Protein AF-A0A6L9YD05-F1 (afdb_monomer)

Mean predicted aligned error: 11.42 Å

pLDDT: mean 81.0, std 14.67, range [40.62, 95.31]

Solvent-accessible surface area (backbone atoms only — not comparable to full-atom values): 10769 Å² total; per-residue (Å²): 140,81,86,83,80,80,82,80,79,80,78,76,76,80,73,80,78,79,76,78,79,84,77,80,80,91,66,54,74,66,56,50,49,54,50,53,52,50,34,50,52,48,43,65,61,29,33,60,46,29,55,52,51,54,75,44,33,86,79,43,69,84,49,52,79,67,54,39,45,52,53,52,46,52,33,60,45,71,41,95,96,35,75,77,38,78,39,63,71,51,49,52,50,34,68,74,34,65,71,59,70,73,52,54,68,70,56,50,53,51,39,46,50,47,23,50,52,55,40,51,56,40,52,54,50,38,50,38,47,71,75,62,66,53,100,46,95,84,60,76,77,76,73,84,69,56,83,55,94,64,73,73,87,76,74,85,69,84,77,76,73,79,76,73,83,74,78,90,124

Sequence (169 aa):
MGKKSKRKTKKSQPQPLIRTDVWRLVTTPEQKEMMLMTVTCYRKYLLPLVLIVNAQWSNLAPLSSLELVLAVEKMIHVTTANPNPKHSYYQKIVNKYPDHRKFPSYLRRAAIAEAIGIVSSFQIRYRSWQSGNRKKRTAKAPRLTAMCKTYPALYKGPKRGTRRHESFM

Foldseek 3Di:
DDDDDDPDDDDDDDDPPPPPDDDDDPDDPVRVVVQVVQQVVLLLLLLVLLVVCLVCVVVLVVDDLVVNLVVSCLQQADDPVRNDRVDVVSVVSCVVPVCSNPPDPQQSSQSNSVSNVLNVVLVVQQVCVVVVVDPDPPDDGDDRPSRDSDGTDDDDDPPPPPPPPPDDD

Structure (mmCIF, N/CA/C/O backbone):
data_AF-A0A6L9YD05-F1
#
_entry.id   AF-A0A6L9YD05-F1
#
loop_
_atom_site.group_PDB
_atom_site.id
_atom_site.type_symbol
_atom_site.label_atom_id
_atom_site.label_alt_id
_atom_site.label_comp_id
_atom_site.label_asym_id
_atom_site.label_entity_id
_atom_site.label_seq_id
_atom_site.pdbx_PDB_ins_code
_atom_site.Cartn_x
_atom_site.Cartn_y
_atom_site.Cartn_z
_atom_site.occupancy
_atom_site.B_iso_or_equiv
_atom_site.auth_seq_id
_atom_site.auth_comp_id
_atom_site.auth_asym_id
_atom_site.auth_atom_id
_atom_site.pdbx_PDB_model_num
ATOM 1 N N . MET A 1 1 ? 51.096 39.925 -8.971 1.00 42.62 1 MET A N 1
ATOM 2 C CA . MET A 1 1 ? 49.787 40.396 -8.458 1.00 42.62 1 MET A CA 1
ATOM 3 C C . MET A 1 1 ? 48.679 39.515 -9.027 1.00 42.62 1 MET A C 1
ATOM 5 O O . MET A 1 1 ? 48.504 39.506 -10.232 1.00 42.62 1 MET A O 1
ATOM 9 N N . GLY A 1 2 ? 47.946 38.767 -8.198 1.00 46.16 2 GLY A N 1
ATOM 10 C CA . GLY A 1 2 ? 46.802 37.960 -8.646 1.00 46.16 2 GLY A CA 1
ATOM 11 C C . GLY A 1 2 ? 45.715 37.947 -7.576 1.00 46.16 2 GLY A C 1
ATOM 12 O O . GLY A 1 2 ? 45.865 37.296 -6.544 1.00 46.16 2 GLY A O 1
ATOM 13 N N . LYS A 1 3 ? 44.647 38.728 -7.775 1.00 45.91 3 LYS A N 1
ATOM 14 C CA . LYS A 1 3 ? 43.544 38.876 -6.812 1.00 45.91 3 LYS A CA 1
ATOM 15 C C . LYS A 1 3 ? 42.733 37.573 -6.743 1.00 45.91 3 LYS A C 1
ATOM 17 O O . LYS A 1 3 ? 42.050 37.217 -7.699 1.00 45.91 3 LYS A O 1
ATOM 22 N N . LYS A 1 4 ? 42.760 36.875 -5.600 1.00 44.59 4 LYS A N 1
ATOM 23 C CA . LYS A 1 4 ? 41.847 35.751 -5.319 1.00 44.59 4 LYS A CA 1
ATOM 24 C C . LYS A 1 4 ? 40.418 36.283 -5.149 1.00 44.59 4 LYS A C 1
ATOM 26 O O . LYS A 1 4 ? 40.117 36.972 -4.177 1.00 44.59 4 LYS A O 1
ATOM 31 N N . SER A 1 5 ? 39.537 35.946 -6.089 1.00 50.03 5 SER A N 1
ATOM 32 C CA . SER A 1 5 ? 38.102 36.237 -6.008 1.00 50.03 5 SER A CA 1
ATOM 33 C C . SER A 1 5 ? 37.438 35.354 -4.943 1.00 50.03 5 SER A C 1
ATOM 35 O O . SER A 1 5 ? 37.394 34.128 -5.067 1.00 50.03 5 SER A O 1
ATOM 37 N N . LYS A 1 6 ? 36.938 35.967 -3.863 1.00 49.62 6 LYS A N 1
ATOM 38 C CA . LYS A 1 6 ? 36.152 35.283 -2.826 1.00 49.62 6 LYS A CA 1
ATOM 39 C C . LYS A 1 6 ? 34.748 34.993 -3.373 1.00 49.62 6 LYS A C 1
ATOM 41 O O . LYS A 1 6 ? 33.937 35.907 -3.512 1.00 49.62 6 LYS A O 1
ATOM 46 N N . ARG A 1 7 ? 34.433 33.720 -3.642 1.00 51.53 7 ARG A N 1
ATOM 47 C CA . ARG A 1 7 ? 33.055 33.269 -3.912 1.00 51.53 7 ARG A CA 1
ATOM 48 C C . ARG A 1 7 ? 32.193 33.511 -2.668 1.00 51.53 7 ARG A C 1
ATOM 50 O O . ARG A 1 7 ? 32.365 32.840 -1.655 1.00 51.53 7 ARG A O 1
ATOM 57 N N . LYS A 1 8 ? 31.262 34.466 -2.744 1.00 50.09 8 LYS A N 1
ATOM 58 C CA . LYS A 1 8 ? 30.216 34.665 -1.731 1.00 50.09 8 LYS A CA 1
ATOM 59 C C . LYS A 1 8 ? 29.228 33.497 -1.808 1.00 50.09 8 LYS A C 1
ATOM 61 O O . LYS A 1 8 ? 28.510 33.356 -2.795 1.00 50.09 8 LYS A O 1
ATOM 66 N N . THR A 1 9 ? 29.181 32.661 -0.778 1.00 52.81 9 THR A N 1
ATOM 67 C CA . THR A 1 9 ? 28.118 31.668 -0.594 1.00 52.81 9 THR A CA 1
ATOM 68 C C . THR A 1 9 ? 26.819 32.394 -0.234 1.00 52.81 9 THR A C 1
ATOM 70 O O . THR A 1 9 ? 26.727 33.057 0.798 1.00 52.81 9 THR A O 1
ATOM 73 N N . LYS A 1 10 ? 25.801 32.306 -1.101 1.00 50.72 10 LYS A N 1
ATOM 74 C CA . LYS A 1 10 ? 24.442 32.766 -0.778 1.00 50.72 10 LYS A CA 1
ATOM 75 C C . LYS A 1 10 ? 23.913 31.914 0.382 1.00 50.72 10 LYS A C 1
ATOM 77 O O . LYS A 1 10 ? 23.772 30.702 0.232 1.00 50.72 10 LYS A O 1
ATOM 82 N N . LYS A 1 11 ? 23.625 32.532 1.532 1.00 55.62 11 LYS A N 1
ATOM 83 C CA . LYS A 1 11 ? 22.864 31.885 2.611 1.00 55.62 11 LYS A CA 1
ATOM 84 C C . LYS A 1 11 ? 21.462 31.571 2.079 1.00 55.62 11 LYS A C 1
ATOM 86 O O . LYS A 1 11 ? 20.762 32.473 1.626 1.00 55.62 11 LYS A O 1
ATOM 91 N N . SER A 1 12 ? 21.087 30.292 2.100 1.00 57.75 12 SER A N 1
ATOM 92 C CA . SER A 1 12 ? 19.717 29.841 1.840 1.00 57.75 12 SER A CA 1
ATOM 93 C C . SER A 1 12 ? 18.789 30.508 2.849 1.00 57.75 12 SER A C 1
ATOM 95 O O . SER A 1 12 ? 19.022 30.387 4.050 1.00 57.75 12 SER A O 1
ATOM 97 N N . GLN A 1 13 ? 17.747 31.188 2.373 1.00 63.94 13 GLN A N 1
ATOM 98 C CA . GLN A 1 13 ? 16.678 31.670 3.244 1.00 63.94 13 GLN A CA 1
ATOM 99 C C . GLN A 1 13 ? 16.056 30.466 3.977 1.00 63.94 13 GLN A C 1
ATOM 101 O O . GLN A 1 13 ? 15.870 29.415 3.347 1.00 63.94 13 GLN A O 1
ATOM 106 N N . PRO A 1 14 ? 15.788 30.560 5.290 1.00 60.94 14 PRO A N 1
ATOM 107 C CA . PRO A 1 14 ? 15.084 29.507 6.003 1.00 60.94 14 PRO A CA 1
ATOM 108 C C . PRO A 1 14 ? 13.670 29.412 5.429 1.00 60.94 14 PRO A C 1
ATOM 110 O O . PRO A 1 14 ? 12.937 30.398 5.388 1.00 60.94 14 PRO A O 1
ATOM 113 N N . GLN A 1 15 ? 13.305 28.227 4.942 1.00 67.38 15 GLN A N 1
ATOM 114 C CA . GLN A 1 15 ? 11.928 27.940 4.544 1.00 67.38 15 GLN A CA 1
ATOM 115 C C . GLN A 1 15 ? 11.012 28.225 5.747 1.00 67.38 15 GLN A C 1
ATOM 117 O O . GLN A 1 15 ? 11.408 27.890 6.871 1.00 67.38 15 GLN A O 1
ATOM 122 N N . PRO A 1 16 ? 9.825 28.832 5.559 1.00 65.06 16 PRO A N 1
ATOM 123 C CA . PRO A 1 16 ? 8.903 29.071 6.660 1.00 65.06 16 PRO A CA 1
ATOM 124 C C . PRO A 1 16 ? 8.628 27.742 7.361 1.00 65.06 16 PRO A C 1
ATOM 126 O O . PRO A 1 16 ? 8.271 26.749 6.724 1.00 65.06 16 PRO A O 1
ATOM 129 N N . LEU A 1 17 ? 8.876 27.713 8.671 1.00 70.94 17 LEU A N 1
ATOM 130 C CA . LEU A 1 17 ? 8.646 26.548 9.512 1.00 70.94 17 LEU A CA 1
ATOM 131 C C . LEU A 1 17 ? 7.172 26.152 9.353 1.00 70.94 17 LEU A C 1
ATOM 133 O O . LEU A 1 17 ? 6.294 26.848 9.859 1.00 70.94 17 LEU A O 1
ATOM 137 N N . ILE A 1 18 ? 6.891 25.059 8.637 1.00 64.62 18 ILE A N 1
ATOM 138 C CA . ILE A 1 18 ? 5.544 24.490 8.587 1.00 64.62 18 ILE A CA 1
ATOM 139 C C . ILE A 1 18 ? 5.240 24.031 10.012 1.00 64.62 18 ILE A C 1
ATOM 141 O O . ILE A 1 18 ? 5.703 22.975 10.451 1.00 64.62 18 ILE A O 1
ATOM 145 N N . ARG A 1 19 ? 4.508 24.859 10.762 1.00 64.50 19 ARG A N 1
ATOM 146 C CA . ARG A 1 19 ? 3.973 24.493 12.068 1.00 64.50 19 ARG A CA 1
ATOM 147 C C . ARG A 1 19 ? 2.959 23.387 11.802 1.00 64.50 19 ARG A C 1
ATOM 149 O O . ARG A 1 19 ? 1.888 23.626 11.260 1.00 64.50 19 ARG A O 1
ATOM 156 N N . THR A 1 20 ? 3.344 22.149 12.084 1.00 69.81 20 THR A N 1
ATOM 157 C CA . THR A 1 20 ? 2.395 21.040 12.075 1.00 69.81 20 THR A CA 1
ATOM 158 C C . THR A 1 20 ? 1.512 21.233 13.294 1.00 69.81 20 THR A C 1
ATOM 160 O O . THR A 1 20 ? 1.918 20.955 14.421 1.00 69.81 20 THR A O 1
ATOM 163 N N . ASP A 1 21 ? 0.332 21.808 13.085 1.00 73.12 21 ASP A N 1
ATOM 164 C CA . ASP A 1 21 ? -0.625 21.980 14.166 1.00 73.12 21 ASP A CA 1
ATOM 165 C C . ASP A 1 21 ? -1.039 20.600 14.679 1.00 73.12 21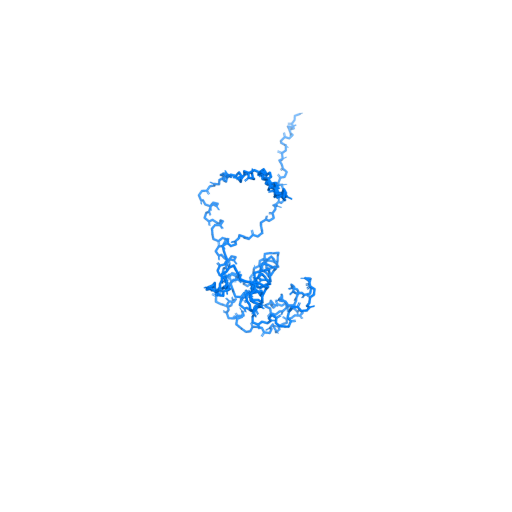 ASP A C 1
ATOM 167 O O . ASP A 1 21 ? -1.577 19.760 13.952 1.00 73.12 21 ASP A O 1
ATOM 171 N N . VAL A 1 22 ? -0.729 20.340 15.949 1.00 73.19 22 VAL A N 1
ATOM 172 C CA . VAL A 1 22 ? -1.119 19.108 16.629 1.00 73.19 22 VAL A CA 1
ATOM 173 C C . VAL A 1 22 ? -2.553 19.285 17.106 1.00 73.19 22 VAL A C 1
ATOM 175 O O . VAL A 1 22 ? -2.814 19.806 18.189 1.00 73.19 22 VAL A O 1
ATOM 178 N N . TRP A 1 23 ? -3.499 18.854 16.279 1.00 76.69 23 TRP A N 1
ATOM 179 C CA . TRP A 1 23 ? -4.910 18.845 16.642 1.00 76.69 23 TRP A CA 1
ATOM 180 C C . TRP A 1 23 ? -5.190 17.691 17.606 1.00 76.69 23 TRP A C 1
ATOM 182 O O . TRP A 1 23 ? -4.965 16.522 17.281 1.00 76.69 23 TRP A O 1
ATOM 192 N N . ARG A 1 24 ? -5.713 18.002 18.798 1.00 78.19 24 ARG A N 1
ATOM 193 C CA . ARG A 1 24 ? -6.325 16.983 19.658 1.00 78.19 24 ARG A CA 1
ATOM 194 C C . ARG A 1 24 ? -7.736 16.704 19.157 1.00 78.19 24 ARG A C 1
ATOM 196 O O . ARG A 1 24 ? -8.588 17.586 19.165 1.00 78.19 24 ARG A O 1
ATOM 203 N N . LEU A 1 25 ? -7.970 15.468 18.728 1.00 79.19 25 LEU A N 1
ATOM 204 C CA . LEU A 1 25 ? -9.298 14.998 18.351 1.00 79.19 25 LEU A CA 1
ATOM 205 C C . LEU A 1 25 ? -10.175 14.898 19.605 1.00 79.19 25 LEU A C 1
ATOM 207 O O . LEU A 1 25 ? -9.884 14.108 20.505 1.00 79.19 25 LEU A O 1
ATOM 211 N N . VAL A 1 26 ? -11.254 15.678 19.651 1.00 86.81 26 VAL A N 1
ATOM 212 C CA . VAL A 1 26 ? -12.298 15.545 20.674 1.00 86.81 26 VAL A CA 1
ATOM 213 C C . VAL A 1 26 ? -13.108 14.297 20.330 1.00 86.81 26 VAL A C 1
ATOM 215 O O . VAL A 1 26 ? -13.899 14.306 19.391 1.00 86.81 26 VAL A O 1
ATOM 218 N N . THR A 1 27 ? -12.839 13.199 21.033 1.00 86.56 27 THR A N 1
ATOM 219 C CA . THR A 1 27 ? -13.446 11.883 20.784 1.00 86.56 27 THR A CA 1
ATOM 220 C C . THR A 1 27 ? -13.761 11.198 22.104 1.00 86.56 27 THR A C 1
ATOM 222 O O . THR A 1 27 ? -13.028 11.363 23.081 1.00 86.56 27 THR A O 1
ATOM 225 N N . THR A 1 28 ? -14.845 10.424 22.140 1.00 94.06 28 THR A N 1
ATOM 226 C CA . THR A 1 28 ? -15.119 9.539 23.278 1.00 94.06 28 THR A CA 1
ATOM 227 C C . THR A 1 28 ? -14.120 8.372 23.292 1.00 94.06 28 THR A C 1
ATOM 229 O O . THR A 1 28 ? -13.550 8.035 22.245 1.00 94.06 28 THR A O 1
ATOM 232 N N . PRO A 1 29 ? -13.895 7.719 24.447 1.00 92.81 29 PRO A N 1
ATOM 233 C CA . PRO A 1 29 ? -13.034 6.537 24.521 1.00 92.81 29 PRO A CA 1
ATOM 234 C C . PRO A 1 29 ? -13.443 5.439 23.526 1.00 92.81 29 PRO A C 1
ATOM 236 O O . PRO A 1 29 ? -12.593 4.881 22.837 1.00 92.81 29 PRO A O 1
ATOM 239 N N . GLU A 1 30 ? -14.747 5.208 23.370 1.00 93.62 30 GLU A N 1
ATOM 240 C CA . GLU A 1 30 ? -15.308 4.249 22.411 1.00 93.62 30 GLU A CA 1
ATOM 241 C C . GLU A 1 30 ? -14.994 4.618 20.956 1.00 93.62 30 GLU A C 1
ATOM 243 O O . GLU A 1 30 ? -14.579 3.773 20.165 1.00 93.62 30 GLU A O 1
ATOM 248 N N . GLN A 1 31 ? -15.136 5.897 20.589 1.00 90.94 31 GLN A N 1
ATOM 249 C CA . GLN A 1 31 ? -14.787 6.376 19.250 1.00 90.94 31 GLN A CA 1
ATOM 250 C C . GLN A 1 31 ? -13.309 6.161 18.949 1.00 90.94 31 GLN A C 1
ATOM 252 O O . GLN A 1 31 ? -12.955 5.720 17.854 1.00 90.94 31 GLN A O 1
ATOM 257 N N . LYS A 1 32 ? -12.445 6.436 19.927 1.00 91.31 32 LYS A N 1
ATOM 258 C CA . LYS A 1 32 ? -11.007 6.213 19.797 1.00 91.31 32 LYS A CA 1
ATOM 259 C C . LYS A 1 32 ? -10.693 4.735 19.561 1.00 91.31 32 LYS A C 1
ATOM 261 O O . LYS A 1 32 ? -9.892 4.433 18.676 1.00 91.31 32 LYS A O 1
ATOM 266 N N . GLU A 1 33 ? -11.349 3.833 20.285 1.00 93.88 33 GLU A N 1
ATOM 267 C CA . GLU A 1 33 ? -11.179 2.390 20.100 1.00 93.88 33 GLU A CA 1
ATOM 268 C C . GLU A 1 33 ? -11.633 1.941 18.705 1.00 93.88 33 GLU A C 1
ATOM 270 O O . GLU A 1 33 ? -10.866 1.317 17.969 1.00 93.88 33 GLU A O 1
ATOM 275 N N . MET A 1 34 ? -12.819 2.369 18.260 1.00 91.25 34 MET A N 1
ATOM 276 C CA . MET A 1 34 ? -13.312 2.073 16.909 1.00 91.25 34 MET A CA 1
ATOM 277 C C . MET A 1 34 ? -12.353 2.563 15.812 1.00 91.25 34 MET A C 1
ATOM 279 O O . MET A 1 34 ? -12.127 1.871 14.814 1.00 91.25 34 MET A O 1
ATOM 283 N N . MET A 1 35 ? -11.744 3.740 15.985 1.00 89.50 35 MET A N 1
ATOM 284 C CA . MET A 1 35 ? -10.745 4.261 15.046 1.00 89.50 35 MET A CA 1
ATOM 285 C C . MET A 1 35 ? -9.483 3.390 15.014 1.00 89.50 35 MET A C 1
ATOM 287 O O . MET A 1 35 ? -8.979 3.086 13.929 1.00 89.50 35 MET A O 1
ATOM 291 N N . LEU A 1 36 ? -8.982 2.947 16.170 1.00 91.25 36 LEU A N 1
ATOM 292 C CA . LEU A 1 36 ? -7.818 2.056 16.255 1.00 91.25 36 LEU A CA 1
ATOM 293 C C . LEU A 1 36 ? -8.098 0.686 15.624 1.00 91.25 36 LEU A C 1
ATOM 295 O O . LEU A 1 36 ? -7.263 0.168 14.870 1.00 91.25 36 LEU A O 1
ATOM 299 N N . MET A 1 37 ? -9.288 0.130 15.855 1.00 91.19 37 MET A N 1
ATOM 300 C CA . MET A 1 37 ? -9.745 -1.102 15.210 1.00 91.19 37 MET A CA 1
ATOM 301 C C . MET A 1 37 ? -9.812 -0.944 13.688 1.00 91.19 37 MET A C 1
ATOM 303 O O . MET A 1 37 ? -9.300 -1.791 12.951 1.00 91.19 37 MET A O 1
ATOM 307 N N . THR A 1 38 ? -10.356 0.178 13.207 1.00 90.56 38 THR A N 1
ATOM 308 C CA . THR A 1 38 ? -10.443 0.490 11.771 1.00 90.56 38 THR A CA 1
ATOM 309 C C . THR A 1 38 ? -9.054 0.570 11.137 1.00 90.56 38 THR A C 1
ATOM 311 O O . THR A 1 38 ? -8.804 -0.048 10.101 1.00 90.56 38 THR A O 1
ATOM 314 N N . VAL A 1 39 ? -8.113 1.270 11.779 1.00 91.50 39 VAL A N 1
ATOM 315 C CA . VAL A 1 39 ? -6.714 1.354 11.325 1.00 91.50 39 VAL A CA 1
ATOM 316 C C . VAL A 1 39 ? -6.070 -0.031 11.278 1.00 91.50 39 VAL A C 1
ATOM 318 O O . VAL A 1 39 ? -5.363 -0.358 10.325 1.00 91.50 39 VAL A O 1
ATOM 321 N N . THR A 1 40 ? -6.325 -0.864 12.284 1.00 90.94 40 THR A N 1
ATOM 322 C CA . THR A 1 40 ? -5.784 -2.224 12.351 1.00 90.94 40 THR A CA 1
ATOM 323 C C . THR A 1 40 ? -6.324 -3.101 11.223 1.00 90.94 40 THR A C 1
ATOM 325 O O . THR A 1 40 ? -5.541 -3.774 10.551 1.00 90.94 40 THR A O 1
ATOM 328 N N . CYS A 1 41 ? -7.635 -3.065 10.975 1.00 89.12 41 CYS A N 1
ATOM 329 C CA . CYS A 1 41 ? -8.272 -3.782 9.871 1.00 89.12 41 CYS A CA 1
ATOM 330 C C . CYS A 1 41 ? -7.698 -3.328 8.519 1.00 89.12 41 CYS A C 1
ATOM 332 O O . CYS A 1 41 ? -7.236 -4.147 7.724 1.00 89.12 41 CYS A O 1
ATOM 334 N N . TYR A 1 42 ? -7.601 -2.014 8.306 1.00 91.25 42 TYR A N 1
ATOM 335 C CA . TYR A 1 42 ? -7.047 -1.436 7.085 1.00 91.25 42 TYR A CA 1
ATOM 336 C C . TYR A 1 42 ? -5.592 -1.863 6.830 1.00 91.25 42 TYR A C 1
ATOM 338 O O . TYR A 1 42 ? -5.239 -2.273 5.727 1.00 91.25 42 TYR A O 1
ATOM 346 N N . ARG A 1 43 ? -4.735 -1.844 7.859 1.00 91.00 43 ARG A N 1
ATOM 347 C CA . ARG A 1 43 ? -3.329 -2.270 7.732 1.00 91.00 43 ARG A CA 1
ATOM 348 C C . ARG A 1 43 ? -3.190 -3.767 7.456 1.00 91.00 43 ARG A C 1
ATOM 350 O O . ARG A 1 43 ? -2.345 -4.156 6.651 1.00 91.00 43 ARG A O 1
ATOM 357 N N . LYS A 1 44 ? -4.025 -4.601 8.088 1.00 88.94 44 LYS A N 1
ATOM 358 C CA . LYS A 1 44 ? -4.088 -6.046 7.809 1.00 88.94 44 LYS A CA 1
ATOM 359 C C . LYS A 1 44 ? -4.518 -6.321 6.368 1.00 88.94 44 LYS A C 1
ATOM 361 O O . LYS A 1 44 ? -3.993 -7.245 5.753 1.00 88.94 44 LYS A O 1
ATOM 366 N N . TYR A 1 45 ? -5.422 -5.504 5.830 1.00 89.38 45 TYR A N 1
ATOM 367 C CA . TYR A 1 45 ? -5.860 -5.567 4.438 1.00 89.38 45 TYR A CA 1
ATOM 368 C C . TYR A 1 45 ? -4.768 -5.117 3.451 1.00 89.38 45 TYR A C 1
ATOM 370 O O . TYR A 1 45 ? -4.564 -5.752 2.418 1.00 89.38 45 TYR A O 1
ATOM 378 N N . LEU A 1 46 ? -4.031 -4.051 3.783 1.00 91.56 46 LEU A N 1
ATOM 379 C CA . LEU A 1 46 ? -2.989 -3.452 2.942 1.00 91.56 46 LEU A CA 1
ATOM 380 C C . LEU A 1 46 ? -1.737 -4.333 2.798 1.00 91.56 46 LEU A C 1
ATOM 382 O O . LEU A 1 46 ? -1.178 -4.437 1.707 1.00 91.56 46 LEU A O 1
ATOM 386 N N . LEU A 1 47 ? -1.289 -4.973 3.881 1.00 90.50 47 LEU A N 1
ATOM 387 C CA . LEU A 1 47 ? -0.048 -5.757 3.907 1.00 90.50 47 LEU A CA 1
ATOM 388 C C . LEU A 1 47 ? 0.070 -6.786 2.765 1.00 90.50 47 LEU A C 1
ATOM 390 O O . LEU A 1 47 ? 1.081 -6.763 2.058 1.00 90.50 47 LEU A O 1
ATOM 394 N N . PRO A 1 48 ? -0.914 -7.672 2.525 1.00 90.38 48 PRO A N 1
ATOM 395 C CA . PRO A 1 48 ? -0.816 -8.626 1.426 1.00 90.38 48 PRO A CA 1
ATOM 396 C C . PRO A 1 48 ? -0.865 -7.964 0.051 1.00 90.38 48 PRO A C 1
ATOM 398 O O . PRO A 1 48 ? -0.237 -8.473 -0.872 1.00 90.38 48 PRO A O 1
ATOM 401 N N . LEU A 1 49 ? -1.543 -6.821 -0.095 1.00 92.12 49 LEU A N 1
ATOM 402 C CA . LEU A 1 49 ? -1.557 -6.078 -1.356 1.00 92.12 49 LEU A CA 1
ATOM 403 C C . LEU A 1 49 ? -0.161 -5.583 -1.719 1.00 92.12 49 LEU A C 1
ATOM 405 O O . LEU A 1 49 ? 0.258 -5.748 -2.860 1.00 92.12 49 LEU A O 1
ATOM 409 N N . VAL A 1 50 ? 0.592 -5.056 -0.749 1.00 94.25 50 VAL A N 1
ATOM 410 C CA . VAL A 1 50 ? 1.979 -4.615 -0.972 1.00 94.25 50 VAL A CA 1
ATOM 411 C C . VAL A 1 50 ? 2.848 -5.767 -1.483 1.00 94.25 50 VAL A C 1
ATOM 413 O O . VAL A 1 50 ? 3.637 -5.579 -2.408 1.00 94.25 50 VAL A O 1
ATOM 416 N N . LEU A 1 51 ? 2.686 -6.969 -0.921 1.00 92.25 51 LEU A N 1
ATOM 417 C CA . LEU A 1 51 ? 3.440 -8.151 -1.348 1.00 92.25 51 LEU A CA 1
ATOM 418 C C . LEU A 1 51 ? 3.072 -8.583 -2.774 1.00 92.25 51 LEU A C 1
ATOM 420 O O . LEU A 1 51 ? 3.966 -8.814 -3.585 1.00 92.25 51 LEU A O 1
ATOM 424 N N . ILE A 1 52 ? 1.775 -8.644 -3.088 1.00 91.81 52 ILE A N 1
ATOM 425 C CA . ILE A 1 52 ? 1.264 -9.035 -4.411 1.00 91.81 52 ILE A CA 1
ATOM 426 C C . ILE A 1 52 ? 1.721 -8.044 -5.483 1.00 91.81 52 ILE A C 1
ATOM 428 O O . ILE A 1 52 ? 2.262 -8.448 -6.512 1.00 91.81 52 ILE A O 1
ATOM 432 N N . VAL A 1 53 ? 1.551 -6.744 -5.227 1.00 94.25 53 VAL A N 1
ATOM 433 C CA . VAL A 1 53 ? 1.946 -5.677 -6.156 1.00 94.25 53 VAL A CA 1
ATOM 434 C C . VAL A 1 53 ? 3.454 -5.693 -6.386 1.00 94.25 53 VAL A C 1
ATOM 436 O O . VAL A 1 53 ? 3.893 -5.560 -7.525 1.00 94.25 53 VAL A O 1
ATOM 439 N N . ASN A 1 54 ? 4.260 -5.906 -5.341 1.00 94.50 54 ASN A N 1
ATOM 440 C CA . ASN A 1 54 ? 5.709 -5.994 -5.501 1.00 94.50 54 ASN A CA 1
ATOM 441 C C . ASN A 1 54 ? 6.139 -7.239 -6.290 1.00 94.50 54 ASN A C 1
ATOM 443 O O . ASN A 1 54 ? 7.039 -7.146 -7.119 1.00 94.50 54 ASN A O 1
ATOM 447 N N . ALA A 1 55 ? 5.493 -8.387 -6.062 1.00 92.31 55 ALA A N 1
ATOM 448 C CA . ALA A 1 55 ? 5.787 -9.625 -6.783 1.00 92.31 55 ALA A CA 1
ATOM 449 C C . ALA A 1 55 ? 5.432 -9.535 -8.278 1.00 92.31 55 ALA A C 1
ATOM 451 O O . ALA A 1 55 ? 6.122 -10.116 -9.107 1.00 92.31 55 ALA A O 1
ATOM 452 N N . GLN A 1 56 ? 4.378 -8.792 -8.626 1.00 92.25 56 GLN A N 1
ATOM 453 C CA . GLN A 1 56 ? 3.915 -8.596 -10.005 1.00 92.25 56 GLN A CA 1
ATOM 454 C C . GLN A 1 56 ? 4.377 -7.263 -10.612 1.00 92.25 56 GLN A C 1
ATOM 456 O O . GLN A 1 56 ? 3.858 -6.841 -11.647 1.00 92.25 56 GLN A O 1
ATOM 461 N N . TRP A 1 57 ? 5.348 -6.583 -9.992 1.00 94.44 57 TRP A N 1
ATOM 462 C CA . TRP A 1 57 ? 5.718 -5.220 -10.376 1.00 94.44 57 TRP A CA 1
ATOM 463 C C . TRP A 1 57 ? 6.171 -5.105 -11.835 1.00 94.44 57 TRP A C 1
ATOM 465 O O . TRP A 1 57 ? 5.860 -4.111 -12.479 1.00 94.44 57 TRP A O 1
ATOM 475 N N . SER A 1 58 ? 6.841 -6.118 -12.390 1.00 92.44 58 SER A N 1
ATOM 476 C CA . SER A 1 58 ? 7.262 -6.132 -13.801 1.00 92.44 58 SER A CA 1
ATOM 477 C C . SER A 1 58 ? 6.091 -6.009 -14.779 1.00 92.44 58 SER A C 1
ATOM 479 O O . SER A 1 58 ? 6.208 -5.312 -15.781 1.00 92.44 58 SER A O 1
ATOM 481 N N . ASN A 1 59 ? 4.962 -6.645 -14.463 1.00 91.81 59 ASN A N 1
ATOM 482 C CA . ASN A 1 59 ? 3.758 -6.643 -15.293 1.00 91.81 59 ASN A CA 1
ATOM 483 C C . ASN A 1 59 ? 2.927 -5.370 -15.083 1.00 91.81 59 ASN A C 1
ATOM 485 O O . ASN A 1 59 ? 2.197 -4.945 -15.971 1.00 91.81 59 ASN A O 1
ATOM 489 N N . LEU A 1 60 ? 3.027 -4.780 -13.889 1.00 92.62 60 LEU A N 1
ATOM 490 C CA . LEU A 1 60 ? 2.255 -3.612 -13.476 1.00 92.62 60 LEU A CA 1
ATOM 491 C C . LEU A 1 60 ? 2.928 -2.289 -13.863 1.00 92.62 60 LEU A C 1
ATOM 493 O O . LEU A 1 60 ? 2.246 -1.363 -14.281 1.00 92.62 60 LEU A O 1
ATOM 497 N N . ALA A 1 61 ? 4.256 -2.202 -13.782 1.00 91.31 61 ALA A N 1
ATOM 498 C CA . ALA A 1 61 ? 5.020 -0.979 -14.024 1.00 91.31 61 ALA A CA 1
ATOM 499 C C . ALA A 1 61 ? 4.709 -0.212 -15.332 1.00 91.31 61 ALA A C 1
ATOM 501 O O . ALA A 1 61 ? 4.799 1.014 -15.280 1.00 91.31 61 ALA A O 1
ATOM 502 N N . PRO A 1 62 ? 4.385 -0.850 -16.479 1.00 93.62 62 PRO A N 1
ATOM 503 C CA . PRO A 1 62 ? 4.085 -0.112 -17.709 1.00 93.62 62 PRO A CA 1
ATOM 504 C C . PRO A 1 62 ? 2.654 0.447 -17.784 1.00 93.62 62 PRO A C 1
ATOM 506 O O . PRO A 1 62 ? 2.370 1.233 -18.682 1.00 93.62 62 PRO A O 1
ATOM 509 N N . LEU A 1 63 ? 1.749 0.045 -16.887 1.00 93.25 63 LEU A N 1
ATOM 510 C CA . LEU A 1 63 ? 0.343 0.456 -16.921 1.00 93.25 63 LEU A CA 1
ATOM 511 C C . LEU A 1 63 ? 0.148 1.890 -16.404 1.00 93.25 63 LEU A C 1
ATOM 513 O O . LEU A 1 63 ? 0.902 2.373 -15.555 1.00 93.25 63 LEU A O 1
ATOM 517 N N . SER A 1 64 ? -0.916 2.558 -16.858 1.00 93.19 64 SER A N 1
ATOM 518 C CA . SER A 1 64 ? -1.325 3.849 -16.293 1.00 93.19 64 SER A CA 1
ATOM 519 C C . SER A 1 64 ? -1.864 3.707 -14.863 1.00 93.19 64 SER A C 1
ATOM 521 O O . SER A 1 64 ? -2.265 2.629 -14.424 1.00 93.19 64 SER A O 1
ATOM 523 N N . SER A 1 65 ? -1.941 4.814 -14.118 1.00 88.38 65 SER A N 1
ATOM 524 C CA . SER A 1 65 ? -2.430 4.819 -12.729 1.00 88.38 65 SER A CA 1
ATOM 525 C C . SER A 1 65 ? -3.830 4.216 -12.564 1.00 88.38 65 SER A C 1
ATOM 527 O O . SER A 1 65 ? -4.092 3.536 -11.572 1.00 88.38 65 SER A O 1
ATOM 529 N N . LEU A 1 66 ? -4.732 4.451 -13.523 1.00 90.00 66 LEU A N 1
ATOM 530 C CA . LEU A 1 66 ? -6.092 3.905 -13.488 1.00 90.00 66 LEU A CA 1
ATOM 531 C C . LEU A 1 66 ? -6.092 2.403 -13.788 1.00 90.00 66 LEU A C 1
ATOM 533 O O . LEU A 1 66 ? -6.695 1.622 -13.051 1.00 90.00 66 LEU A O 1
ATOM 537 N N . GLU A 1 67 ? -5.370 1.992 -14.829 1.00 92.06 67 GLU A N 1
ATOM 538 C CA . GLU A 1 67 ? -5.244 0.586 -15.223 1.00 92.06 67 GLU A CA 1
ATOM 539 C C . GLU A 1 67 ? -4.561 -0.250 -14.142 1.00 92.06 67 GL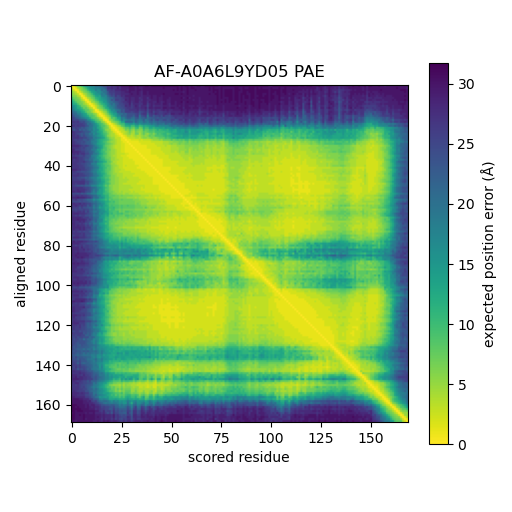U A C 1
ATOM 541 O O . GLU A 1 67 ? -4.974 -1.379 -13.896 1.00 92.06 67 GLU A O 1
ATOM 546 N N . LEU A 1 68 ? -3.576 0.313 -13.440 1.00 92.44 68 LEU A N 1
ATOM 547 C CA . LEU A 1 68 ? -2.913 -0.311 -12.297 1.00 92.44 68 LEU A CA 1
ATOM 548 C C . LEU A 1 68 ? -3.905 -0.695 -11.200 1.00 92.44 68 LEU A C 1
ATOM 550 O O . LEU A 1 68 ? -3.922 -1.840 -10.746 1.00 92.44 68 LEU A O 1
ATOM 554 N N . VAL A 1 69 ? -4.744 0.255 -10.774 1.00 92.00 69 VAL A N 1
ATOM 555 C CA . VAL A 1 69 ? -5.730 0.013 -9.712 1.00 92.00 69 VAL A CA 1
ATOM 556 C C . VAL A 1 69 ? -6.738 -1.044 -10.157 1.00 92.00 69 VAL A C 1
ATOM 558 O O . VAL A 1 69 ? -7.027 -1.963 -9.391 1.00 92.00 69 VAL A O 1
ATOM 561 N N . LEU A 1 70 ? -7.221 -0.964 -11.400 1.00 91.12 70 LEU A N 1
ATOM 562 C CA . LEU A 1 70 ? -8.170 -1.929 -11.961 1.00 91.12 70 LEU A CA 1
ATOM 563 C C . LEU A 1 70 ? -7.562 -3.330 -12.108 1.00 91.12 70 LEU A C 1
ATOM 565 O O . LEU A 1 70 ? -8.208 -4.322 -11.766 1.00 91.12 70 LEU A O 1
ATOM 569 N N . ALA A 1 71 ? -6.317 -3.426 -12.574 1.00 91.69 71 ALA A N 1
ATOM 570 C CA . ALA A 1 71 ? -5.603 -4.688 -12.725 1.00 91.69 71 ALA A CA 1
ATOM 571 C C . ALA A 1 71 ? -5.404 -5.373 -11.368 1.00 91.69 71 ALA A C 1
ATOM 573 O O . ALA A 1 71 ? -5.680 -6.566 -11.232 1.00 91.69 71 ALA A O 1
ATOM 574 N N . VAL A 1 72 ? -4.980 -4.619 -10.348 1.00 92.19 72 VAL A N 1
ATOM 575 C CA . VAL A 1 72 ? -4.841 -5.134 -8.979 1.00 92.19 72 VAL A CA 1
ATOM 576 C C . VAL A 1 72 ? -6.197 -5.518 -8.396 1.00 92.19 72 VAL A C 1
ATOM 578 O O . VAL A 1 72 ? -6.312 -6.618 -7.860 1.00 92.19 72 VAL A O 1
ATOM 581 N N . GLU A 1 73 ? -7.236 -4.692 -8.554 1.00 90.94 73 GLU A N 1
ATOM 582 C CA . GLU A 1 73 ? -8.593 -5.000 -8.077 1.00 90.94 73 GLU A CA 1
ATOM 583 C C . GLU A 1 73 ? -9.111 -6.317 -8.683 1.00 90.94 73 GLU A C 1
ATOM 585 O O . GLU A 1 73 ? -9.577 -7.192 -7.948 1.00 90.94 73 GLU A O 1
ATOM 590 N N . LYS A 1 74 ? -8.923 -6.521 -9.994 1.00 88.62 74 LYS A N 1
ATOM 591 C CA . LYS A 1 74 ? -9.283 -7.761 -10.703 1.00 88.62 74 LYS A CA 1
ATOM 592 C C . LYS A 1 74 ? -8.459 -8.977 -10.255 1.00 88.62 74 LYS A C 1
ATOM 594 O O . LYS A 1 74 ? -8.932 -10.108 -10.316 1.00 88.62 74 LYS A O 1
ATOM 599 N N . MET A 1 75 ? -7.228 -8.797 -9.786 1.00 87.62 75 MET A N 1
ATOM 600 C CA . MET A 1 75 ? -6.427 -9.919 -9.279 1.00 87.62 75 MET A CA 1
ATOM 601 C C . MET A 1 75 ? -6.894 -10.427 -7.911 1.00 87.62 75 MET A C 1
ATOM 603 O O . MET A 1 75 ? -6.696 -11.607 -7.612 1.00 87.62 75 MET A O 1
ATOM 607 N N . ILE A 1 76 ? -7.491 -9.557 -7.090 1.00 86.75 76 ILE A N 1
ATOM 608 C CA . ILE A 1 76 ? -7.774 -9.845 -5.677 1.00 86.75 76 ILE A CA 1
ATOM 609 C C . ILE A 1 76 ? -9.258 -10.066 -5.371 1.00 86.75 76 ILE A C 1
ATOM 611 O O . ILE A 1 76 ? -9.584 -10.854 -4.484 1.00 86.75 76 ILE A O 1
ATOM 615 N N . HIS A 1 77 ? -10.163 -9.365 -6.059 1.00 84.06 77 HIS A N 1
ATOM 616 C CA . HIS A 1 77 ? -11.566 -9.286 -5.665 1.00 84.06 77 HIS A CA 1
ATOM 617 C C . HIS A 1 77 ? -12.435 -10.141 -6.585 1.00 84.06 77 HIS A C 1
ATOM 619 O O . HIS A 1 77 ? -12.408 -9.991 -7.808 1.00 84.06 77 HIS A O 1
ATOM 625 N N . VAL A 1 78 ? -13.214 -11.036 -5.973 1.00 82.00 78 VAL A N 1
ATOM 626 C CA . VAL A 1 78 ? -14.247 -11.801 -6.672 1.00 82.00 78 VAL A CA 1
ATOM 627 C C . VAL A 1 78 ? -15.393 -10.850 -6.985 1.00 82.00 78 VAL A C 1
ATOM 629 O O . VAL A 1 78 ? -15.934 -10.208 -6.085 1.00 82.00 78 VAL A O 1
ATOM 632 N N . THR A 1 79 ? -15.775 -10.777 -8.251 1.00 78.50 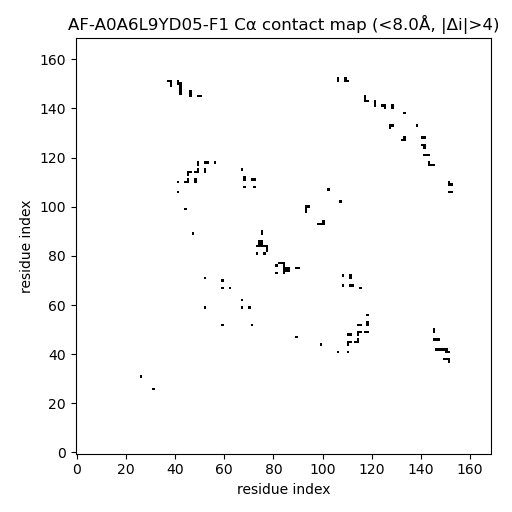79 THR A N 1
ATOM 633 C CA . THR A 1 79 ? -16.996 -10.097 -8.690 1.00 78.50 79 THR A CA 1
ATOM 634 C C . THR A 1 79 ? -17.749 -11.011 -9.647 1.00 78.50 79 THR A C 1
ATOM 636 O O . THR A 1 79 ? -17.201 -12.001 -10.126 1.00 78.50 79 THR A O 1
ATOM 639 N N . THR A 1 80 ? -18.999 -10.683 -9.964 1.00 76.62 80 THR A N 1
ATOM 640 C CA . THR A 1 80 ? -19.783 -11.425 -10.967 1.00 76.62 80 THR A CA 1
ATOM 641 C C . THR A 1 80 ? -19.080 -11.478 -12.328 1.00 76.62 80 THR A C 1
ATOM 643 O O . THR A 1 80 ? -19.085 -12.514 -12.980 1.00 76.62 80 THR A O 1
ATOM 646 N N . ALA A 1 81 ? -18.394 -10.398 -12.718 1.00 76.25 81 ALA A N 1
ATOM 647 C CA . ALA A 1 81 ? -17.592 -10.319 -13.943 1.00 76.25 81 ALA A CA 1
ATOM 648 C C . ALA A 1 81 ? -16.163 -10.897 -13.807 1.00 76.25 81 ALA A C 1
ATOM 650 O O . ALA A 1 81 ? -15.411 -10.933 -14.781 1.00 76.25 81 ALA A O 1
ATOM 651 N N . ASN A 1 82 ? -15.755 -11.319 -12.605 1.00 79.31 82 ASN A N 1
ATOM 652 C CA . ASN A 1 82 ? -14.441 -11.892 -12.312 1.00 79.31 82 ASN A CA 1
ATOM 653 C C . ASN A 1 82 ? -14.567 -13.007 -11.255 1.00 79.31 82 ASN A C 1
ATOM 655 O O . ASN A 1 82 ? -14.173 -12.813 -10.098 1.00 79.31 82 ASN A O 1
ATOM 659 N N . PRO A 1 83 ? -15.146 -14.162 -11.629 1.00 72.44 83 PRO A N 1
ATOM 660 C CA . PRO A 1 83 ? -15.463 -15.225 -10.678 1.00 72.44 83 PRO A CA 1
ATOM 661 C C . PRO A 1 83 ? -14.209 -15.924 -10.132 1.00 72.44 83 PRO A C 1
ATOM 663 O O . PRO A 1 83 ? -14.200 -16.341 -8.978 1.00 72.44 83 PRO A O 1
ATOM 666 N N . ASN A 1 84 ? -13.129 -15.982 -10.924 1.00 71.56 84 ASN A N 1
ATOM 667 C CA . ASN A 1 84 ? -11.883 -16.679 -10.587 1.00 71.56 84 ASN A CA 1
ATOM 668 C C . ASN A 1 84 ? -10.686 -15.708 -10.526 1.00 71.56 84 ASN A C 1
ATOM 670 O O . ASN A 1 84 ? -9.875 -15.661 -11.457 1.00 71.56 84 ASN A O 1
ATOM 674 N N . PRO A 1 85 ? -10.548 -14.911 -9.450 1.00 75.75 85 PRO A N 1
ATOM 675 C CA . PRO A 1 85 ? -9.399 -14.030 -9.273 1.00 75.75 85 PRO A CA 1
ATOM 676 C C . PRO A 1 85 ? -8.094 -14.828 -9.193 1.00 75.75 85 PRO A C 1
ATOM 678 O O . PRO A 1 85 ? -7.996 -15.846 -8.507 1.00 75.75 85 PRO A O 1
ATOM 681 N N . LYS A 1 86 ? -7.062 -14.326 -9.877 1.00 71.25 86 LYS A N 1
ATOM 682 C CA . LYS A 1 86 ? -5.795 -15.041 -10.103 1.00 71.25 86 LYS A CA 1
ATOM 683 C C . LYS A 1 86 ? -5.004 -15.348 -8.824 1.00 71.25 86 LYS A C 1
ATOM 685 O O . LYS A 1 86 ? -4.164 -16.244 -8.838 1.00 71.25 86 LYS A O 1
ATOM 690 N N . HIS A 1 87 ? -5.219 -14.615 -7.727 1.00 72.81 87 HIS A N 1
ATOM 691 C CA . HIS A 1 87 ? -4.331 -14.688 -6.565 1.00 72.81 87 HIS A CA 1
ATOM 692 C C . HIS A 1 87 ? -4.888 -15.541 -5.412 1.00 72.81 87 HIS A C 1
ATOM 694 O O . HIS A 1 87 ? -5.511 -15.037 -4.472 1.00 72.81 87 HIS A O 1
ATOM 700 N N . SER A 1 88 ? -4.581 -16.843 -5.424 1.00 74.56 88 SER A N 1
ATOM 701 C CA . SER A 1 88 ? -5.010 -17.806 -4.391 1.00 74.56 88 SER A CA 1
ATOM 702 C C . SER A 1 88 ? -4.565 -17.423 -2.971 1.00 74.56 88 SER A C 1
ATOM 704 O O . SER A 1 88 ? -5.308 -17.611 -2.010 1.00 74.56 88 SER A O 1
ATOM 706 N N . TYR A 1 89 ? -3.385 -16.814 -2.818 1.00 79.75 89 TYR A N 1
ATOM 707 C CA . TYR A 1 89 ? -2.900 -16.325 -1.521 1.00 79.75 89 TYR A CA 1
ATOM 708 C C . TYR A 1 89 ? -3.777 -15.205 -0.949 1.00 79.75 89 TYR A C 1
ATOM 710 O O . TYR A 1 89 ? -4.000 -15.165 0.258 1.00 79.75 89 TYR A O 1
ATOM 718 N N . TYR A 1 90 ? -4.337 -14.338 -1.799 1.00 80.88 90 TYR A N 1
ATOM 719 C CA . TYR A 1 90 ? -5.244 -13.301 -1.316 1.00 80.88 90 TYR A CA 1
ATOM 720 C C . TYR A 1 90 ? -6.565 -13.917 -0.849 1.00 80.88 90 TYR A C 1
ATOM 722 O O . TYR A 1 90 ? -7.069 -13.568 0.216 1.00 80.88 90 TYR A O 1
ATOM 730 N N . GLN A 1 91 ? -7.065 -14.921 -1.577 1.00 81.00 91 GLN A N 1
ATOM 731 C CA . GLN A 1 91 ? -8.258 -15.664 -1.172 1.00 81.00 91 GLN A CA 1
ATOM 732 C C . GLN A 1 91 ? -8.073 -16.401 0.156 1.00 81.00 91 GLN A C 1
ATOM 734 O O . GLN A 1 91 ? -8.969 -16.375 0.994 1.00 81.00 91 GLN A O 1
ATOM 739 N N . LYS A 1 92 ? -6.890 -16.973 0.421 1.00 82.25 92 LYS A N 1
ATOM 740 C CA . LYS A 1 92 ? -6.569 -17.554 1.740 1.00 82.25 92 LYS A CA 1
ATOM 741 C C . LYS A 1 92 ? -6.683 -16.521 2.865 1.00 82.25 92 LYS A C 1
ATOM 743 O O . LYS A 1 92 ? -7.185 -16.841 3.938 1.00 82.25 92 LYS A O 1
ATOM 748 N N . ILE A 1 93 ? -6.255 -15.282 2.625 1.00 81.38 93 ILE A N 1
ATOM 749 C CA . ILE A 1 93 ? -6.348 -14.196 3.610 1.00 81.38 93 ILE A CA 1
ATOM 750 C C . ILE A 1 93 ? -7.794 -13.748 3.804 1.00 81.38 93 ILE A C 1
ATOM 752 O O . ILE A 1 93 ? -8.222 -13.587 4.943 1.00 81.38 93 ILE A O 1
ATOM 756 N N . VAL A 1 94 ? -8.556 -13.575 2.724 1.00 79.12 94 VAL A N 1
ATOM 757 C CA . VAL A 1 94 ? -9.986 -13.233 2.801 1.00 79.12 94 VAL A CA 1
ATOM 758 C C . VAL A 1 94 ? -10.782 -14.334 3.508 1.00 79.12 94 VAL A C 1
ATOM 760 O O . VAL A 1 94 ? -11.682 -14.034 4.282 1.00 79.12 94 VAL A O 1
ATOM 763 N N . ASN A 1 95 ? -10.429 -15.604 3.309 1.00 79.62 95 ASN A N 1
ATOM 764 C CA . ASN A 1 95 ? -11.060 -16.719 4.016 1.00 79.62 95 ASN A CA 1
ATOM 765 C C . ASN A 1 95 ? -10.666 -16.773 5.497 1.00 79.62 95 ASN A C 1
ATOM 767 O O . ASN A 1 95 ? -11.494 -17.126 6.329 1.00 79.62 95 ASN A O 1
ATOM 771 N N . LYS A 1 96 ? -9.429 -16.391 5.838 1.00 82.12 96 LYS A N 1
ATOM 772 C CA . LYS A 1 96 ? -8.968 -16.292 7.230 1.00 82.12 96 LYS A CA 1
ATOM 773 C C . LYS A 1 96 ? -9.625 -15.133 7.989 1.00 82.12 96 LYS A C 1
ATOM 775 O O . LYS A 1 96 ? -9.808 -15.231 9.198 1.00 82.12 96 LYS A O 1
ATOM 780 N N . TYR A 1 97 ? -9.952 -14.043 7.297 1.00 80.06 97 TYR A N 1
ATOM 781 C CA . TYR A 1 97 ? -10.539 -12.837 7.880 1.00 80.06 97 TYR A CA 1
ATOM 782 C C . TYR A 1 97 ? -11.871 -12.510 7.188 1.00 80.06 97 TYR A C 1
ATOM 784 O O . TYR A 1 97 ? -11.864 -11.811 6.170 1.00 80.06 97 TYR A O 1
ATOM 792 N N . PRO A 1 98 ? -13.017 -12.971 7.726 1.00 76.38 98 PRO A N 1
ATOM 793 C CA . PRO A 1 98 ? -14.322 -12.774 7.091 1.00 76.38 98 PRO A CA 1
ATOM 794 C C . PRO A 1 98 ? -14.663 -11.289 6.890 1.00 76.38 98 PRO A C 1
ATOM 796 O O . PRO A 1 98 ? -15.299 -10.939 5.894 1.00 76.38 98 PRO A O 1
ATOM 799 N N . ASP A 1 99 ? -14.153 -10.406 7.752 1.00 77.69 99 ASP A N 1
ATOM 800 C CA . ASP A 1 99 ? -14.297 -8.949 7.640 1.00 77.69 99 ASP A CA 1
ATOM 801 C C . ASP A 1 99 ? -13.764 -8.401 6.304 1.00 77.69 99 ASP A C 1
ATOM 803 O O . ASP A 1 99 ? -14.298 -7.440 5.749 1.00 77.69 99 ASP A O 1
ATOM 807 N N . HIS A 1 100 ? -12.739 -9.039 5.726 1.00 79.00 100 HIS A N 1
ATOM 808 C CA . HIS A 1 100 ? -12.150 -8.616 4.453 1.00 79.00 100 HIS A CA 1
ATOM 809 C C . HIS A 1 100 ? -13.032 -8.974 3.246 1.00 79.00 100 HIS A C 1
ATOM 811 O O . HIS A 1 100 ? -12.871 -8.382 2.176 1.00 79.00 100 HIS A O 1
ATOM 817 N N . ARG A 1 101 ? -13.982 -9.911 3.394 1.00 76.69 101 ARG A N 1
ATOM 818 C CA . ARG A 1 101 ? -14.908 -10.298 2.316 1.00 76.69 101 ARG A CA 1
ATOM 819 C C . ARG A 1 101 ? -15.866 -9.162 1.968 1.00 76.69 101 ARG A C 1
ATOM 821 O O . ARG A 1 101 ? -16.143 -8.936 0.794 1.00 76.69 101 ARG A O 1
ATOM 828 N N . LYS A 1 102 ? -16.336 -8.430 2.982 1.00 82.00 102 LYS A N 1
ATOM 829 C CA . LYS A 1 102 ? -17.240 -7.277 2.838 1.00 82.00 102 LYS A CA 1
ATOM 830 C C . LYS A 1 102 ? -16.507 -5.940 2.995 1.00 82.00 102 LYS A C 1
ATOM 832 O O . LYS A 1 102 ? -17.092 -4.959 3.445 1.00 82.00 102 LYS A O 1
ATOM 837 N N . PHE A 1 103 ? -15.228 -5.884 2.625 1.00 86.56 103 PHE A N 1
ATOM 838 C CA . PHE A 1 103 ? -14.450 -4.654 2.746 1.00 86.56 103 PHE A CA 1
ATOM 839 C C . PHE A 1 103 ? -15.021 -3.551 1.832 1.00 86.56 103 PHE A C 1
ATOM 841 O O . PHE A 1 103 ? -15.197 -3.821 0.634 1.00 86.56 103 PHE A O 1
ATOM 848 N N . PRO A 1 104 ? -15.295 -2.329 2.338 1.00 88.38 104 PRO A N 1
ATOM 849 C CA . PRO A 1 104 ? -15.884 -1.252 1.544 1.00 88.38 104 PRO A CA 1
ATOM 850 C C . PRO A 1 104 ? -15.083 -0.954 0.271 1.00 88.38 104 PRO A C 1
ATOM 852 O O . PRO A 1 104 ? -13.853 -0.891 0.298 1.00 88.38 104 PRO A O 1
ATOM 855 N N . SER A 1 105 ? -15.777 -0.746 -0.851 1.00 87.81 105 SER A N 1
ATOM 856 C CA . SER A 1 105 ? -15.148 -0.573 -2.172 1.00 87.81 105 SER A CA 1
ATOM 857 C C . SER A 1 105 ? -14.191 0.622 -2.229 1.00 87.81 105 SER A C 1
ATOM 859 O O . SER A 1 105 ? -13.094 0.508 -2.775 1.00 87.81 105 SER A O 1
ATOM 861 N N . TYR A 1 106 ? -14.559 1.753 -1.622 1.00 89.38 106 TYR A N 1
ATOM 862 C CA . TYR A 1 106 ? -13.704 2.942 -1.589 1.00 89.38 106 TYR A CA 1
ATOM 863 C C . TYR A 1 106 ? -12.425 2.705 -0.771 1.00 89.38 106 TYR A C 1
ATOM 865 O O . TYR A 1 106 ? -11.340 3.066 -1.225 1.00 89.38 106 TYR A O 1
ATOM 873 N N . LEU A 1 107 ? -12.523 2.034 0.388 1.00 90.31 107 LEU A N 1
ATOM 874 C CA . LEU A 1 107 ? -11.351 1.677 1.196 1.00 90.31 107 LEU A CA 1
ATOM 875 C C . LEU A 1 107 ? -10.464 0.672 0.470 1.00 90.31 107 LEU A C 1
ATOM 877 O O . LEU A 1 107 ? -9.244 0.764 0.560 1.00 90.31 107 LEU A O 1
ATOM 881 N N . ARG A 1 108 ? -11.055 -0.274 -0.267 1.00 91.50 108 ARG A N 1
ATOM 882 C CA . ARG A 1 108 ? -10.304 -1.230 -1.084 1.00 91.50 108 ARG A CA 1
ATOM 883 C C . ARG A 1 108 ? -9.454 -0.517 -2.124 1.00 91.50 108 ARG A C 1
ATOM 885 O O . ARG A 1 108 ? -8.258 -0.774 -2.203 1.00 91.50 108 ARG A O 1
ATOM 892 N N . ARG A 1 109 ? -10.054 0.389 -2.899 1.00 91.75 109 ARG A N 1
ATOM 893 C CA . ARG A 1 109 ? -9.332 1.161 -3.921 1.00 91.75 109 ARG A CA 1
ATOM 894 C C . ARG A 1 109 ? -8.270 2.069 -3.308 1.00 91.75 109 ARG A C 1
ATOM 896 O O . ARG A 1 109 ? -7.174 2.139 -3.855 1.00 91.75 109 ARG A O 1
ATOM 903 N N . ALA A 1 110 ? -8.553 2.682 -2.156 1.00 92.38 110 ALA A N 1
ATOM 904 C CA . ALA A 1 110 ? -7.555 3.436 -1.398 1.00 92.38 110 ALA A CA 1
ATOM 905 C C . ALA A 1 110 ? -6.363 2.549 -0.994 1.00 92.38 110 ALA A C 1
ATOM 907 O O . ALA A 1 110 ? -5.221 2.901 -1.276 1.00 92.38 110 ALA A O 1
ATOM 908 N N . ALA A 1 111 ? -6.616 1.356 -0.446 1.00 92.88 111 ALA A N 1
ATOM 909 C CA . ALA A 1 111 ? -5.563 0.417 -0.061 1.00 92.88 111 ALA A CA 1
ATOM 910 C C . ALA A 1 111 ? -4.744 -0.082 -1.262 1.00 92.88 111 ALA A C 1
ATOM 912 O O . ALA A 1 111 ? -3.524 -0.207 -1.175 1.00 92.88 111 ALA A O 1
ATOM 913 N N . ILE A 1 112 ? -5.389 -0.337 -2.403 1.00 93.69 112 ILE A N 1
ATOM 914 C CA . ILE A 1 112 ? -4.700 -0.708 -3.646 1.00 93.69 112 ILE A CA 1
ATOM 915 C C . ILE A 1 112 ? -3.785 0.431 -4.114 1.00 93.69 112 ILE A C 1
ATOM 917 O O . ILE A 1 112 ? -2.607 0.197 -4.384 1.00 93.69 112 ILE A O 1
ATOM 921 N N . ALA A 1 113 ? -4.307 1.658 -4.183 1.00 93.31 113 ALA A N 1
ATOM 922 C CA . ALA A 1 113 ? -3.540 2.829 -4.601 1.00 93.31 113 ALA A CA 1
ATOM 923 C C . ALA A 1 113 ? -2.341 3.083 -3.673 1.00 93.31 113 ALA A C 1
ATOM 925 O O . ALA A 1 113 ? -1.232 3.350 -4.137 1.00 93.31 113 ALA A O 1
ATOM 926 N N . GLU A 1 114 ? -2.531 2.927 -2.364 1.00 93.31 114 GLU A N 1
ATOM 927 C CA . GLU A 1 114 ? -1.445 3.024 -1.393 1.00 93.31 114 GLU A CA 1
ATOM 928 C C . GLU A 1 114 ? -0.395 1.931 -1.579 1.00 93.31 114 GLU A C 1
ATOM 930 O O . GLU A 1 114 ? 0.798 2.238 -1.587 1.00 93.31 114 GLU A O 1
ATOM 935 N N . ALA A 1 115 ? -0.806 0.673 -1.774 1.00 94.19 115 ALA A N 1
ATOM 936 C CA . ALA A 1 115 ? 0.118 -0.430 -2.029 1.00 94.19 115 ALA A CA 1
ATOM 937 C C . ALA A 1 115 ? 0.992 -0.154 -3.260 1.00 94.19 115 ALA A C 1
ATOM 939 O O . ALA A 1 115 ? 2.212 -0.319 -3.203 1.00 94.19 115 ALA A O 1
ATOM 940 N N . ILE A 1 116 ? 0.383 0.342 -4.341 1.00 94.81 116 ILE A N 1
ATOM 941 C CA . ILE A 1 116 ? 1.091 0.774 -5.551 1.00 94.81 116 ILE A CA 1
ATOM 942 C C . ILE A 1 116 ? 2.088 1.892 -5.228 1.00 94.81 116 ILE A C 1
ATOM 944 O O . ILE A 1 116 ? 3.247 1.804 -5.629 1.00 94.81 116 ILE A O 1
ATOM 948 N N . GLY A 1 117 ? 1.686 2.911 -4.464 1.00 93.00 117 GLY A N 1
ATOM 949 C CA . GLY A 1 117 ? 2.568 4.012 -4.068 1.00 93.00 117 GLY A CA 1
ATOM 950 C C . GLY A 1 117 ? 3.776 3.555 -3.240 1.00 93.00 117 GLY A C 1
ATOM 951 O O . GLY A 1 117 ? 4.908 3.974 -3.498 1.00 93.00 117 GLY A O 1
ATOM 952 N N . ILE A 1 118 ? 3.559 2.647 -2.284 1.00 93.69 118 ILE A N 1
ATOM 953 C CA . ILE A 1 118 ? 4.615 2.054 -1.450 1.00 93.69 118 ILE A CA 1
ATOM 954 C C . ILE A 1 118 ? 5.629 1.308 -2.321 1.00 93.69 118 ILE A C 1
ATOM 956 O O . ILE A 1 118 ? 6.838 1.534 -2.192 1.00 93.69 118 ILE A O 1
ATOM 960 N N . VAL A 1 119 ? 5.145 0.442 -3.217 1.00 95.31 119 VAL A N 1
ATOM 961 C CA . VAL A 1 119 ? 5.993 -0.368 -4.101 1.00 95.31 119 VAL A CA 1
ATOM 962 C C . VAL A 1 119 ? 6.720 0.509 -5.112 1.00 95.31 119 VAL A C 1
ATOM 964 O O . VAL A 1 119 ? 7.933 0.386 -5.240 1.00 95.31 119 VAL A O 1
ATOM 967 N N . SER A 1 120 ? 6.034 1.452 -5.757 1.00 94.00 120 SER A N 1
ATOM 968 C CA . SER A 1 120 ? 6.641 2.396 -6.702 1.00 94.00 120 SER A CA 1
ATOM 969 C C . SER A 1 120 ? 7.786 3.184 -6.054 1.00 94.00 120 SER A C 1
ATOM 971 O O . SER A 1 120 ? 8.917 3.189 -6.546 1.00 94.00 120 SER A O 1
ATOM 973 N N . SER A 1 121 ? 7.544 3.758 -4.869 1.00 93.31 121 SER A N 1
ATOM 974 C CA . SER A 1 121 ? 8.568 4.480 -4.105 1.00 93.31 121 SER A CA 1
ATOM 975 C C . SER A 1 121 ? 9.749 3.585 -3.714 1.00 93.31 121 SER A C 1
ATOM 977 O O . SER A 1 121 ? 10.911 4.004 -3.752 1.00 93.31 121 SER A O 1
ATOM 979 N N . PHE A 1 122 ? 9.480 2.338 -3.320 1.00 94.88 122 PHE A N 1
ATOM 980 C CA . PHE A 1 122 ? 10.523 1.356 -3.042 1.00 94.88 122 PHE A CA 1
ATOM 981 C C . PHE A 1 122 ? 11.358 1.045 -4.292 1.00 94.88 122 PHE A C 1
ATOM 983 O O . PHE A 1 122 ? 12.580 1.158 -4.228 1.00 94.88 122 PHE A O 1
ATOM 990 N N . GLN A 1 123 ? 10.718 0.739 -5.419 1.00 94.88 123 GLN A N 1
ATOM 991 C CA . GLN A 1 123 ? 11.360 0.359 -6.678 1.00 94.88 123 GLN A CA 1
ATOM 992 C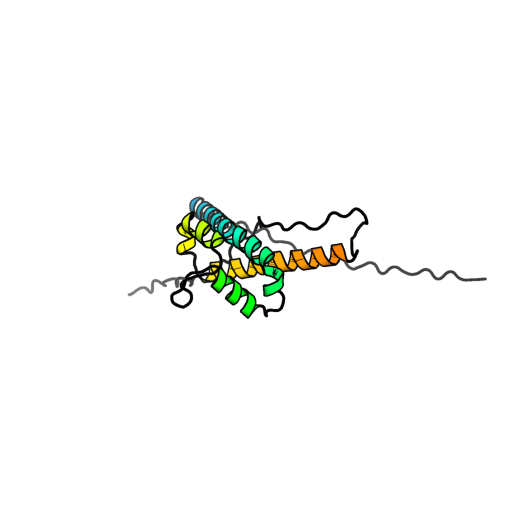 C . GLN A 1 123 ? 12.238 1.484 -7.237 1.00 94.88 123 GLN A C 1
ATOM 994 O O . GLN A 1 123 ? 13.380 1.237 -7.621 1.00 94.88 123 GLN A O 1
ATOM 999 N N . ILE A 1 124 ? 11.771 2.737 -7.196 1.00 93.25 124 ILE A N 1
ATOM 1000 C CA . ILE A 1 124 ? 12.566 3.907 -7.607 1.00 93.25 124 ILE A CA 1
ATOM 1001 C C . ILE A 1 124 ? 13.812 4.057 -6.727 1.00 93.25 124 ILE A C 1
ATOM 1003 O O . ILE A 1 124 ? 14.928 4.181 -7.236 1.00 93.25 124 ILE A O 1
ATOM 1007 N N . ARG A 1 125 ? 13.652 4.006 -5.397 1.00 93.75 125 ARG A N 1
ATOM 1008 C CA . ARG A 1 125 ? 14.790 4.105 -4.467 1.00 93.75 125 ARG A CA 1
ATOM 1009 C C . ARG A 1 125 ? 15.760 2.943 -4.630 1.00 93.75 125 ARG A C 1
ATOM 1011 O O . ARG A 1 125 ? 16.965 3.145 -4.520 1.00 93.75 125 ARG A O 1
ATOM 1018 N N . TYR A 1 126 ? 15.246 1.742 -4.877 1.00 94.44 126 TYR A N 1
ATOM 1019 C CA . TYR A 1 126 ? 16.056 0.549 -5.074 1.00 94.44 126 TYR A CA 1
ATOM 1020 C C . TYR A 1 126 ? 16.879 0.654 -6.360 1.00 94.44 126 TYR A C 1
ATOM 1022 O O . TYR A 1 126 ? 18.094 0.492 -6.301 1.00 94.44 126 TYR A O 1
ATOM 1030 N N . ARG A 1 127 ? 16.267 1.072 -7.476 1.00 93.56 127 ARG A N 1
ATOM 1031 C CA . ARG A 1 127 ? 16.968 1.347 -8.743 1.00 93.56 127 ARG A CA 1
ATOM 1032 C C . ARG A 1 127 ? 18.023 2.447 -8.602 1.00 93.56 127 ARG A C 1
ATOM 1034 O O . ARG A 1 127 ? 19.151 2.265 -9.0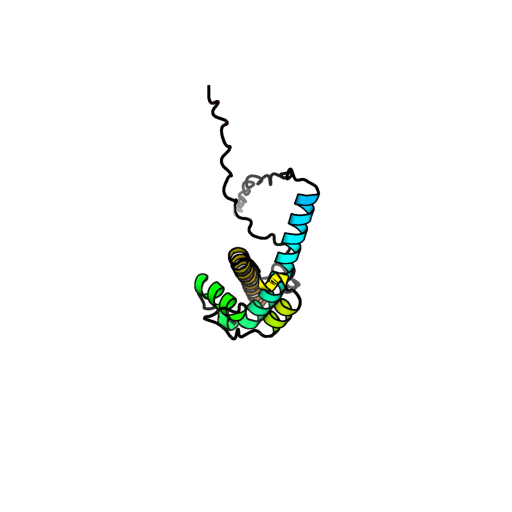45 1.00 93.56 127 ARG A O 1
ATOM 1041 N N . SER A 1 128 ? 17.703 3.551 -7.921 1.00 93.62 128 SER A N 1
ATOM 1042 C CA . SER A 1 128 ? 18.671 4.623 -7.624 1.00 93.62 128 SER A CA 1
ATOM 1043 C C . SER A 1 128 ? 19.836 4.130 -6.762 1.00 93.62 128 SER A C 1
ATOM 1045 O O . SER A 1 128 ? 20.976 4.554 -6.932 1.00 93.62 128 SER A O 1
ATOM 1047 N N . TRP A 1 129 ? 19.568 3.231 -5.815 1.00 94.00 129 TRP A N 1
ATOM 1048 C CA . TRP A 1 129 ? 20.621 2.609 -5.024 1.00 94.00 129 TRP A CA 1
ATOM 1049 C C . TRP A 1 129 ? 21.470 1.662 -5.886 1.00 94.00 129 TRP A C 1
ATOM 1051 O O . TRP A 1 129 ? 22.692 1.662 -5.749 1.00 94.00 129 TRP A O 1
ATOM 1061 N N . GLN A 1 130 ? 20.871 0.892 -6.798 1.00 92.62 130 GLN A N 1
ATOM 1062 C CA . GLN A 1 130 ? 21.596 0.016 -7.727 1.00 92.62 130 GLN A CA 1
ATOM 1063 C C . GLN A 1 130 ? 22.497 0.801 -8.690 1.00 92.62 130 GLN A C 1
ATOM 1065 O O . GLN A 1 130 ? 23.625 0.380 -8.914 1.00 92.62 130 GLN A O 1
ATOM 1070 N N . SER A 1 131 ? 22.062 1.971 -9.170 1.00 92.81 131 SER A N 1
ATOM 1071 C CA . SER A 1 131 ? 22.855 2.832 -10.062 1.00 92.81 131 SER A CA 1
ATOM 1072 C C . SER A 1 131 ? 24.009 3.577 -9.375 1.00 92.81 131 SER A C 1
ATOM 1074 O O . SER A 1 131 ? 24.711 4.355 -10.012 1.00 92.81 131 SER A O 1
ATOM 1076 N N . GLY A 1 132 ? 24.215 3.370 -8.069 1.00 89.31 132 GLY A N 1
ATOM 1077 C CA . GLY A 1 132 ? 25.296 4.004 -7.311 1.00 89.31 132 GLY A CA 1
ATOM 1078 C C . GLY A 1 132 ? 24.965 5.399 -6.774 1.00 89.31 132 GLY A C 1
ATOM 1079 O O . GLY A 1 132 ? 25.764 5.948 -6.015 1.00 89.31 132 GLY A O 1
ATOM 1080 N N . ASN A 1 133 ? 23.774 5.944 -7.057 1.00 88.94 133 ASN A N 1
ATOM 1081 C CA . ASN A 1 133 ? 23.302 7.192 -6.457 1.00 88.94 133 ASN A CA 1
ATOM 1082 C C . ASN A 1 133 ? 22.9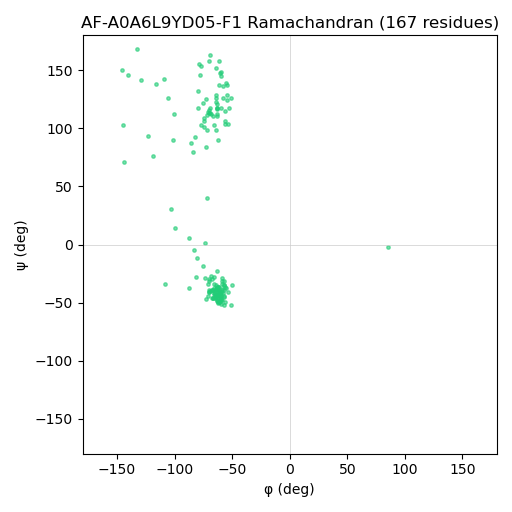22 6.964 -4.982 1.00 88.94 133 ASN A C 1
ATOM 1084 O O . ASN A 1 133 ? 21.771 6.697 -4.619 1.00 88.94 133 ASN A O 1
ATOM 1088 N N . ARG A 1 134 ? 23.943 7.016 -4.122 1.00 87.12 134 ARG A N 1
ATOM 1089 C CA . ARG A 1 134 ? 23.867 6.768 -2.681 1.00 87.12 134 ARG A CA 1
ATOM 1090 C C . ARG A 1 134 ? 24.532 7.917 -1.933 1.00 87.12 134 ARG A C 1
ATOM 1092 O O . ARG A 1 134 ? 25.607 8.366 -2.308 1.00 87.12 134 ARG A O 1
ATOM 1099 N N . LYS A 1 135 ? 23.956 8.319 -0.793 1.00 82.94 135 LYS A N 1
ATOM 1100 C CA . LYS A 1 135 ? 24.555 9.348 0.086 1.00 82.94 135 LYS A CA 1
ATOM 1101 C C . LYS A 1 135 ? 25.957 8.974 0.587 1.00 82.94 135 LYS A C 1
ATOM 1103 O O . LYS A 1 135 ? 26.755 9.854 0.878 1.00 82.94 135 LYS A O 1
ATOM 1108 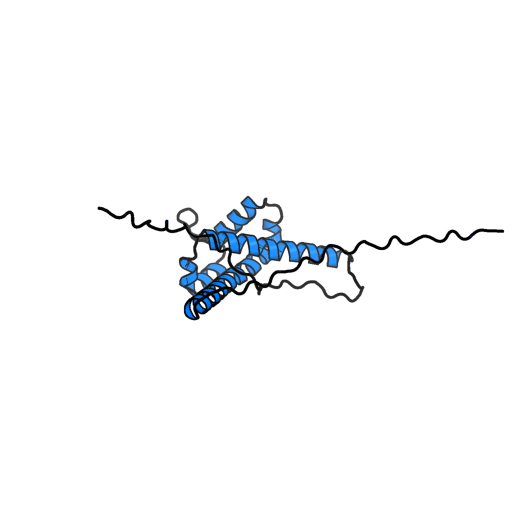N N . LYS A 1 136 ? 26.220 7.675 0.767 1.00 88.12 136 LYS A N 1
ATOM 1109 C CA . LYS A 1 136 ? 27.498 7.113 1.227 1.00 88.12 136 LYS A CA 1
ATOM 1110 C C . LYS A 1 136 ? 27.729 5.765 0.547 1.00 88.12 136 LYS A C 1
ATOM 1112 O O . LYS A 1 136 ? 26.767 5.034 0.309 1.00 88.12 136 LYS A O 1
ATOM 1117 N N . ARG A 1 137 ? 28.994 5.388 0.329 1.00 81.12 137 ARG A N 1
ATOM 1118 C CA . ARG A 1 137 ? 29.375 4.081 -0.248 1.00 81.12 137 ARG A CA 1
ATOM 1119 C C . ARG A 1 137 ? 28.843 2.893 0.567 1.00 81.12 137 ARG A C 1
ATOM 1121 O O . ARG A 1 137 ? 28.441 1.887 -0.003 1.00 81.12 137 ARG A O 1
ATOM 1128 N N . THR A 1 138 ? 28.782 3.044 1.890 1.00 88.81 138 THR A N 1
ATOM 1129 C CA . THR A 1 138 ? 28.311 2.032 2.854 1.00 88.81 138 THR A CA 1
ATOM 1130 C C . THR A 1 138 ? 26.797 2.052 3.095 1.00 88.81 138 THR A C 1
ATOM 1132 O O . THR A 1 138 ? 26.301 1.350 3.976 1.00 88.81 138 THR A O 1
ATOM 1135 N N . ALA A 1 139 ? 26.035 2.866 2.356 1.00 90.50 139 ALA A N 1
ATOM 1136 C CA . ALA A 1 139 ? 24.590 2.945 2.539 1.00 90.50 139 ALA A CA 1
ATOM 1137 C C . ALA A 1 139 ? 23.912 1.606 2.200 1.00 90.50 139 ALA A C 1
ATOM 1139 O O . ALA A 1 139 ? 24.065 1.079 1.095 1.00 90.50 139 ALA A O 1
ATOM 1140 N N . LYS A 1 140 ? 23.124 1.083 3.149 1.00 90.31 140 LYS A N 1
ATOM 1141 C CA . LYS A 1 140 ? 22.325 -0.137 2.972 1.00 90.31 140 LYS A CA 1
ATOM 1142 C C . LYS A 1 140 ? 21.250 0.062 1.901 1.00 90.31 140 LYS A C 1
ATOM 1144 O O . LYS A 1 140 ? 20.764 1.177 1.706 1.00 90.31 140 LYS A O 1
ATOM 1149 N N . ALA A 1 141 ? 20.871 -1.030 1.239 1.00 90.38 141 ALA A N 1
ATOM 1150 C CA . ALA A 1 141 ? 19.764 -1.024 0.293 1.00 90.38 141 ALA A CA 1
ATOM 1151 C C . ALA A 1 141 ? 18.459 -0.590 0.985 1.00 90.38 141 ALA A C 1
ATOM 1153 O O . ALA A 1 141 ? 18.247 -0.917 2.162 1.00 90.38 141 ALA A O 1
ATOM 1154 N N . PRO A 1 142 ? 17.572 0.135 0.280 1.00 91.88 142 PRO A N 1
ATOM 1155 C CA . PRO A 1 142 ? 16.245 0.415 0.803 1.00 91.88 142 PRO A CA 1
ATOM 1156 C C . PRO A 1 142 ? 15.508 -0.904 1.054 1.00 91.88 142 PRO A C 1
ATOM 1158 O O . PRO A 1 142 ? 15.722 -1.894 0.357 1.00 91.88 142 PRO A O 1
ATOM 1161 N N . ARG A 1 143 ? 14.639 -0.918 2.064 1.00 91.25 143 ARG A N 1
ATOM 1162 C CA . ARG A 1 143 ? 13.814 -2.079 2.414 1.00 91.25 143 ARG A CA 1
ATOM 1163 C C . ARG A 1 143 ? 12.362 -1.787 2.064 1.00 91.25 143 ARG A C 1
ATOM 1165 O O . ARG A 1 143 ? 11.898 -0.663 2.260 1.00 91.25 143 ARG A O 1
ATOM 1172 N N . LEU A 1 144 ? 11.650 -2.798 1.574 1.00 89.31 144 LEU A N 1
ATOM 1173 C CA . LEU A 1 144 ? 10.208 -2.714 1.392 1.00 89.31 144 LEU A CA 1
ATOM 1174 C C . LEU A 1 144 ? 9.537 -2.811 2.765 1.00 89.31 144 LEU A C 1
ATOM 1176 O O . LEU A 1 144 ? 9.489 -3.876 3.380 1.00 89.31 144 LEU A O 1
ATOM 1180 N N . THR A 1 145 ? 9.036 -1.687 3.263 1.00 85.56 145 THR A N 1
ATOM 1181 C CA . THR A 1 145 ? 8.304 -1.644 4.529 1.00 85.56 145 THR A CA 1
ATOM 1182 C C . THR A 1 145 ? 6.837 -1.962 4.268 1.00 85.56 145 THR A C 1
ATOM 1184 O O . THR A 1 145 ? 6.044 -1.052 4.066 1.00 85.56 145 THR A O 1
ATOM 1187 N N . ALA A 1 146 ? 6.470 -3.247 4.273 1.00 74.44 146 ALA A N 1
ATOM 1188 C CA . ALA A 1 146 ? 5.079 -3.672 4.072 1.00 74.44 146 ALA A CA 1
ATOM 1189 C C . ALA A 1 146 ? 4.151 -3.277 5.238 1.00 74.44 146 ALA A C 1
ATOM 1191 O O . ALA A 1 146 ? 2.958 -3.060 5.042 1.00 74.44 146 ALA A O 1
ATOM 1192 N N . MET A 1 147 ? 4.698 -3.136 6.452 1.00 71.44 147 MET A N 1
ATOM 1193 C CA . MET A 1 147 ? 3.953 -2.643 7.611 1.00 71.44 147 MET A CA 1
ATOM 1194 C C . MET A 1 147 ? 3.953 -1.115 7.619 1.00 71.44 147 MET A C 1
ATOM 1196 O O . MET A 1 147 ? 4.755 -0.465 8.291 1.00 71.44 147 MET A O 1
ATOM 1200 N N . CYS A 1 148 ? 3.081 -0.528 6.810 1.00 64.88 148 CYS A N 1
ATOM 1201 C CA . CYS A 1 148 ? 2.971 0.917 6.732 1.00 64.88 148 CYS A CA 1
ATOM 1202 C C . CYS A 1 148 ? 2.141 1.437 7.911 1.00 64.88 148 CYS A C 1
ATOM 1204 O O . CYS A 1 148 ? 1.055 0.930 8.200 1.00 64.88 148 CYS A O 1
ATOM 1206 N N . LYS A 1 149 ? 2.634 2.475 8.600 1.00 79.75 149 LYS A N 1
ATOM 1207 C CA . LYS A 1 149 ? 1.878 3.232 9.617 1.00 79.75 149 LYS A CA 1
ATOM 1208 C C . LYS A 1 149 ? 0.790 4.097 8.960 1.00 79.75 149 LYS A C 1
ATOM 1210 O O . LYS A 1 149 ? 0.594 5.246 9.340 1.00 79.75 149 LYS A O 1
ATOM 1215 N N . THR A 1 150 ? 0.115 3.555 7.953 1.00 84.94 150 THR A N 1
ATOM 1216 C CA . THR A 1 150 ? -0.875 4.264 7.157 1.00 84.94 150 THR A CA 1
ATOM 1217 C C . THR A 1 150 ? -2.187 4.353 7.912 1.00 84.94 150 THR A C 1
ATOM 1219 O O . THR A 1 150 ? -2.463 3.543 8.809 1.00 84.94 150 THR A O 1
ATOM 1222 N N . TYR A 1 151 ? -2.964 5.365 7.557 1.00 87.75 151 TYR A N 1
ATOM 1223 C CA . TYR A 1 151 ? -4.306 5.595 8.052 1.00 87.75 151 TYR A CA 1
ATOM 1224 C C . TYR A 1 151 ? -5.271 5.483 6.870 1.00 87.75 151 TYR A C 1
ATOM 1226 O O . TYR A 1 151 ? -4.938 5.972 5.794 1.00 87.75 151 TYR A O 1
ATOM 1234 N N . PRO A 1 152 ? -6.436 4.841 7.048 1.00 87.12 152 PRO A N 1
ATOM 1235 C CA . PRO A 1 152 ? -7.430 4.732 5.989 1.00 87.12 152 PRO A CA 1
ATOM 1236 C C . PRO A 1 152 ? -7.915 6.116 5.548 1.00 87.12 152 PRO A C 1
ATOM 1238 O O . PRO A 1 152 ? -8.058 7.024 6.369 1.00 87.12 152 PRO A O 1
ATOM 1241 N N . ALA A 1 153 ? -8.248 6.252 4.265 1.00 84.19 153 ALA A N 1
ATOM 1242 C CA . ALA A 1 153 ? -8.940 7.431 3.759 1.00 84.19 153 ALA A CA 1
ATOM 1243 C C . ALA A 1 153 ? -10.363 7.493 4.343 1.00 84.19 153 ALA A C 1
ATOM 1245 O O . ALA A 1 153 ? -11.223 6.673 4.012 1.00 84.19 153 ALA A O 1
ATOM 1246 N N . LEU A 1 154 ? -10.610 8.463 5.226 1.00 81.94 154 LEU A N 1
ATOM 1247 C CA . LEU A 1 154 ? -11.929 8.714 5.803 1.00 81.94 154 LEU A CA 1
ATOM 1248 C C . LEU A 1 154 ? -12.582 9.888 5.075 1.00 81.94 154 LEU A C 1
ATOM 1250 O O . LEU A 1 154 ? -12.130 11.028 5.176 1.00 81.94 154 LEU A O 1
ATOM 1254 N N . TYR A 1 155 ? -13.653 9.605 4.337 1.00 77.00 155 TYR A N 1
ATOM 1255 C CA . TYR A 1 155 ? -14.454 10.646 3.705 1.00 77.00 155 TYR A CA 1
ATOM 1256 C C . TYR A 1 155 ? -15.365 11.317 4.725 1.00 77.00 155 TYR A C 1
ATOM 1258 O O . TYR A 1 155 ? -15.884 10.689 5.650 1.00 77.00 155 TYR A O 1
ATOM 1266 N N . LYS A 1 156 ? -15.588 12.614 4.524 1.00 76.00 156 LYS A N 1
ATOM 1267 C CA . LYS A 1 156 ? -16.571 13.365 5.295 1.00 76.00 156 LYS A CA 1
ATOM 1268 C C . LYS A 1 156 ? -17.956 12.787 5.012 1.00 76.00 156 LYS A C 1
ATOM 1270 O O . LYS A 1 156 ? -18.425 12.838 3.878 1.00 76.00 156 LYS A O 1
ATOM 1275 N N . GLY A 1 157 ? -18.595 12.244 6.044 1.00 72.38 157 GLY A N 1
ATOM 1276 C CA . GLY A 1 157 ? -19.979 11.795 5.945 1.00 72.38 157 GLY A CA 1
ATOM 1277 C C . GLY A 1 157 ? -20.926 12.958 5.618 1.00 72.38 157 GLY A C 1
ATOM 1278 O O . GLY A 1 157 ? -20.588 14.121 5.881 1.00 72.38 157 GLY A O 1
ATOM 1279 N N . PRO A 1 158 ? -22.114 12.671 5.059 1.00 70.88 158 PRO A N 1
ATOM 1280 C CA . PRO A 1 158 ? -23.132 13.690 4.849 1.00 70.88 158 PRO A CA 1
ATOM 1281 C C . PRO A 1 158 ? -23.420 14.396 6.177 1.00 70.88 158 PRO A C 1
ATOM 1283 O O . PRO A 1 158 ? -23.654 13.754 7.205 1.00 70.88 158 PRO A O 1
ATOM 1286 N N . LYS A 1 159 ? -23.364 15.733 6.172 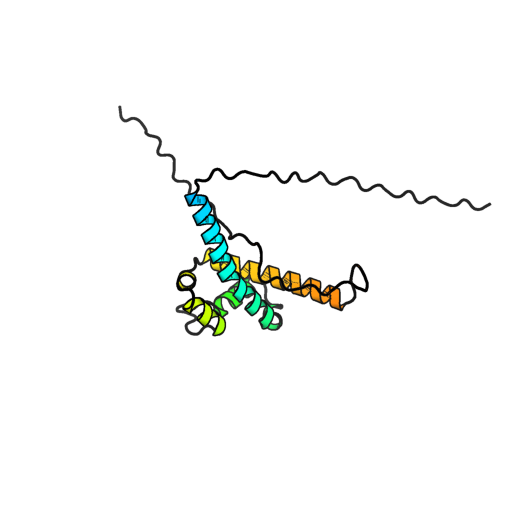1.00 64.88 159 LYS A N 1
ATOM 1287 C CA . LYS A 1 159 ? -23.769 16.522 7.335 1.00 64.88 159 LYS A CA 1
ATOM 1288 C C . LYS A 1 159 ? -25.254 16.243 7.547 1.00 64.88 159 LYS A C 1
ATOM 1290 O O . LYS A 1 159 ? -26.063 16.640 6.713 1.00 64.88 159 LYS A O 1
ATOM 1295 N N . ARG A 1 160 ? -25.618 15.566 8.641 1.00 56.16 160 ARG A N 1
ATOM 1296 C CA . ARG A 1 160 ? -27.012 15.569 9.096 1.00 56.16 160 ARG A CA 1
ATOM 1297 C C . ARG A 1 160 ? -27.385 17.034 9.288 1.00 56.16 160 ARG A C 1
ATOM 1299 O O . ARG A 1 160 ? -26.754 17.714 10.095 1.00 56.16 160 ARG A O 1
ATOM 1306 N N . GLY A 1 161 ? -28.323 17.525 8.478 1.00 51.31 161 GLY A N 1
ATOM 1307 C CA . GLY A 1 161 ? -28.852 18.869 8.632 1.00 51.31 161 GLY A CA 1
ATOM 1308 C C . GLY A 1 161 ? -29.283 19.037 10.080 1.00 51.31 161 GLY A C 1
ATOM 1309 O O . GLY A 1 161 ? -30.010 18.200 10.616 1.00 51.31 161 GLY A O 1
ATOM 1310 N N . THR A 1 162 ? -28.779 20.073 10.738 1.00 54.34 162 THR A N 1
ATOM 1311 C CA . THR A 1 162 ? -29.379 20.578 11.968 1.00 54.34 162 THR A CA 1
ATOM 1312 C C . THR A 1 162 ? -30.844 20.839 11.646 1.00 54.34 162 THR A C 1
ATOM 1314 O O . THR A 1 162 ? -31.141 21.805 10.942 1.00 54.34 162 THR A O 1
ATOM 1317 N N . ARG A 1 163 ? -31.751 19.954 12.084 1.00 49.28 163 ARG A N 1
ATOM 1318 C CA . ARG A 1 163 ? -33.180 20.262 12.123 1.00 49.28 163 ARG A CA 1
ATOM 1319 C C . ARG A 1 163 ? -33.293 21.521 12.973 1.00 49.28 163 ARG A C 1
ATOM 1321 O O . ARG A 1 163 ? -33.106 21.451 14.185 1.00 49.28 163 ARG A O 1
ATOM 1328 N N . ARG A 1 164 ? -33.508 22.673 12.334 1.00 47.44 164 ARG A N 1
ATOM 1329 C CA . ARG A 1 164 ? -34.064 23.822 13.039 1.00 47.44 164 ARG A CA 1
ATOM 1330 C C . ARG A 1 164 ? -35.414 23.330 13.543 1.00 47.44 164 ARG A C 1
ATOM 1332 O O . ARG A 1 164 ? -36.238 22.896 12.745 1.00 47.44 164 ARG A O 1
ATOM 1339 N N . HIS A 1 165 ? -35.583 23.298 14.858 1.00 49.78 165 HIS A N 1
ATOM 1340 C CA . HIS A 1 165 ? -36.911 23.339 15.443 1.00 49.78 165 HIS A CA 1
ATOM 1341 C C . HIS A 1 165 ? -37.496 24.689 15.016 1.00 49.78 165 HIS A C 1
ATOM 1343 O O . HIS A 1 165 ? -37.234 25.702 15.655 1.00 49.78 165 HIS A O 1
ATOM 1349 N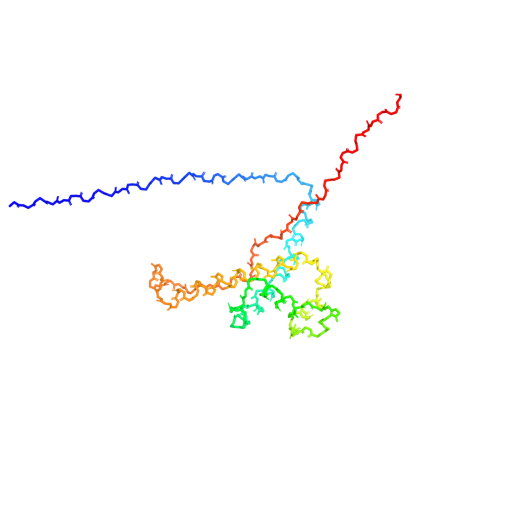 N . GLU A 1 166 ? -38.175 24.731 13.872 1.00 48.06 166 GLU A N 1
ATOM 1350 C CA . GLU A 1 166 ? -39.121 25.807 13.608 1.00 48.06 166 GLU A CA 1
ATOM 1351 C C . GLU A 1 166 ? -40.313 25.544 14.523 1.00 48.06 166 GLU A C 1
ATOM 1353 O O . GLU A 1 166 ? -40.993 24.521 14.420 1.00 48.06 166 GLU A O 1
ATOM 1358 N N . SER A 1 167 ? -40.458 26.430 15.506 1.00 48.78 167 SER A N 1
ATOM 1359 C CA . SER A 1 167 ? -41.623 26.533 16.367 1.00 48.78 167 SER A CA 1
ATOM 1360 C C . SER A 1 167 ? -42.873 26.641 15.502 1.00 48.78 167 SER A C 1
ATOM 1362 O O . SER A 1 167 ? -43.034 27.603 14.759 1.00 48.78 167 SER A O 1
ATOM 1364 N N . PHE A 1 168 ? -43.753 25.653 15.621 1.00 45.75 168 PHE A N 1
ATOM 1365 C CA . PHE A 1 168 ? -45.164 25.830 15.317 1.00 45.75 168 PHE A CA 1
ATOM 1366 C C . PHE A 1 168 ? -45.782 26.574 16.506 1.00 45.75 168 PHE A C 1
ATOM 1368 O O . PHE A 1 168 ? -45.980 25.979 17.565 1.00 45.75 168 PHE A O 1
ATOM 1375 N N . MET A 1 169 ? -46.021 27.871 16.329 1.00 40.62 169 MET A N 1
ATOM 1376 C CA . MET A 1 169 ? -47.083 28.648 16.970 1.00 40.62 169 MET A CA 1
ATOM 1377 C C . MET A 1 169 ? -47.561 29.686 15.964 1.00 40.62 169 MET A C 1
ATOM 1379 O O . MET A 1 169 ? -46.683 30.357 15.378 1.00 40.62 169 MET A O 1
#

Radius of gyration: 24.18 Å; Cα contacts (8 Å, |Δi|>4): 92; chains: 1; bounding box: 97×58×42 Å

Secondary structure (DSSP, 8-state):
---------PPPPPPP------PPP---HHHHHHHHHHHHHHHHHHHHHHHHHHHTHHHHTTS-HHHHHHHHHHHH--BTTBSS-S-HHHHHHHHH-GGGTT--HHHHHHHHHHHHHHHHHHHHHHHHHHTT--SSTTPPPP----S-------PPPP-----------